Protein AF-A0A2E4XLF3-F1 (afdb_monomer_lite)

pLDDT: mean 80.26, std 16.7, range [37.78, 97.12]

Sequence (143 aa):
MSLLSELKPDDTRPQITGYTDKKQDYLSEYEAEESKKLLREYTQKKNETILDLTLNQIIENSVNRIAEFSNDFAYQLYEVDLEFKLHEENESFYTNLRKYILAFTLYLGKNDNLLYFGILLVMISIILYFFNISSTNDQLPRN

Radius of gyration: 31.89 Å; chains: 1; bounding box: 57×117×40 Å

Secondary structure (DSSP, 8-state):
--------TT--S----S---HHHHHHHHHHHHHHHHHHHHHHHS-PPPGGGS-HHHHHHHHHHHHHHHHHHHHHHHHHHHHHHHHH-----HHHHHHHHHHHHHHHHHSTTHHHHHHHHHHHHHHHHHHHHHHHHHTTS---

Structure (mmCIF, N/CA/C/O backbone):
data_AF-A0A2E4XLF3-F1
#
_entry.id   AF-A0A2E4XLF3-F1
#
loop_
_atom_site.group_PDB
_atom_site.id
_atom_site.type_symbol
_atom_site.label_atom_id
_atom_site.label_alt_id
_atom_site.label_comp_id
_atom_site.label_asym_id
_atom_site.label_entity_id
_atom_site.label_seq_id
_atom_site.pdbx_PDB_ins_code
_atom_site.Cartn_x
_atom_site.Cartn_y
_atom_site.Cartn_z
_atom_site.occupancy
_atom_site.B_iso_or_equiv
_atom_site.auth_seq_id
_atom_site.auth_comp_id
_atom_site.auth_asym_id
_atom_site.auth_atom_id
_atom_site.pdbx_PDB_model_num
ATOM 1 N N . MET A 1 1 ? -27.653 72.857 -20.976 1.00 37.78 1 MET A N 1
ATOM 2 C CA . MET A 1 1 ? -28.910 72.988 -20.210 1.00 37.78 1 MET A CA 1
ATOM 3 C C . MET A 1 1 ? -29.398 71.580 -19.917 1.00 37.78 1 MET A C 1
ATOM 5 O O . MET A 1 1 ? -29.333 70.738 -20.799 1.00 37.78 1 MET A O 1
ATOM 9 N N . SER A 1 2 ? -29.693 71.338 -18.646 1.00 41.28 2 SER A N 1
ATOM 10 C CA . SER A 1 2 ? -29.802 70.050 -17.954 1.00 41.28 2 SER A CA 1
ATOM 11 C C . SER A 1 2 ? -30.732 69.016 -18.610 1.00 41.28 2 SER A C 1
ATOM 13 O O . SER A 1 2 ? -31.915 69.290 -18.785 1.00 41.28 2 SER A O 1
ATOM 15 N N . LEU A 1 3 ? -30.213 67.817 -18.902 1.00 42.88 3 LEU A N 1
ATOM 16 C CA . LEU A 1 3 ? -31.004 66.602 -19.137 1.00 42.88 3 LEU A CA 1
ATOM 17 C C . LEU A 1 3 ? -31.158 65.854 -17.805 1.00 42.88 3 LEU A C 1
ATOM 19 O O . LEU A 1 3 ? -30.610 64.774 -17.612 1.00 42.88 3 LEU A O 1
ATOM 23 N N . LEU A 1 4 ? -31.874 66.457 -16.856 1.00 47.53 4 LEU A N 1
ATOM 24 C CA . LEU A 1 4 ? -32.424 65.712 -15.726 1.00 47.53 4 LEU A CA 1
ATOM 25 C C . LEU A 1 4 ? -33.682 64.999 -16.224 1.00 47.53 4 LEU A C 1
ATOM 27 O O . LEU A 1 4 ? -34.790 65.512 -16.100 1.00 47.53 4 LEU A O 1
ATOM 31 N N . SER A 1 5 ? -33.497 63.831 -16.839 1.00 51.97 5 SER A N 1
ATOM 32 C CA . SER A 1 5 ? -34.584 62.869 -16.990 1.00 51.97 5 SER A CA 1
ATOM 33 C C . SER A 1 5 ? -34.816 62.204 -15.635 1.00 51.97 5 SER A C 1
ATOM 35 O O . SER A 1 5 ? -33.926 61.546 -15.097 1.00 51.97 5 SER A O 1
ATOM 37 N N . GLU A 1 6 ? -36.004 62.440 -15.095 1.00 50.72 6 GLU A N 1
ATOM 38 C CA . GLU A 1 6 ? -36.565 61.904 -13.858 1.00 50.72 6 GLU A CA 1
ATOM 39 C C . GLU A 1 6 ? -36.216 60.422 -13.625 1.00 50.72 6 GLU A C 1
ATOM 41 O O . GLU A 1 6 ? -36.701 59.528 -14.321 1.00 50.72 6 GLU A O 1
ATOM 46 N N . LEU A 1 7 ? -35.397 60.153 -12.606 1.00 55.66 7 LEU A N 1
ATOM 47 C CA . LEU A 1 7 ? -35.197 58.808 -12.069 1.00 55.66 7 LEU A CA 1
ATOM 48 C C . LEU A 1 7 ? -36.372 58.484 -11.143 1.00 55.66 7 LEU A C 1
ATOM 50 O O . LEU A 1 7 ? -36.508 59.061 -10.064 1.00 55.66 7 LEU A O 1
ATOM 54 N N . LYS A 1 8 ? -37.243 57.574 -11.587 1.00 57.56 8 LYS A N 1
ATOM 55 C CA . LYS A 1 8 ? -38.313 57.026 -10.751 1.00 57.56 8 LYS A CA 1
ATOM 56 C C . LYS A 1 8 ? -37.707 56.117 -9.671 1.00 57.56 8 LYS A C 1
ATOM 58 O O . LYS A 1 8 ? -36.847 55.303 -9.999 1.00 57.56 8 LYS A O 1
ATOM 63 N N . PRO A 1 9 ? -38.185 56.195 -8.418 1.00 53.12 9 PRO A N 1
ATOM 64 C CA . PRO A 1 9 ? -37.679 55.391 -7.300 1.00 53.12 9 PRO A CA 1
ATOM 65 C C . PRO A 1 9 ? -37.955 53.878 -7.416 1.00 53.12 9 PRO A C 1
ATOM 67 O O . PRO A 1 9 ? -37.465 53.124 -6.585 1.00 53.12 9 PRO A O 1
ATOM 70 N N . ASP A 1 10 ? -38.689 53.437 -8.444 1.00 57.19 10 ASP A N 1
ATOM 71 C CA . ASP A 1 10 ? -39.032 52.029 -8.713 1.00 57.19 10 ASP A CA 1
ATOM 72 C C . ASP A 1 10 ? -38.229 51.399 -9.868 1.00 57.19 10 ASP A C 1
ATOM 74 O O . ASP A 1 10 ? -38.581 50.328 -10.370 1.00 57.19 10 ASP A O 1
ATOM 78 N N . ASP A 1 11 ? -37.150 52.040 -10.333 1.00 51.12 11 ASP A N 1
ATOM 79 C CA . ASP A 1 11 ? -36.288 51.418 -11.341 1.00 51.12 11 ASP A CA 1
ATOM 80 C C . ASP A 1 11 ? -35.480 50.266 -10.716 1.00 51.12 11 ASP A C 1
ATOM 82 O O . ASP A 1 11 ? -34.443 50.462 -10.089 1.00 51.12 11 ASP A O 1
ATOM 86 N N . THR A 1 12 ? -35.994 49.046 -10.873 1.00 60.47 12 THR A N 1
ATOM 87 C CA . THR A 1 12 ? -35.448 47.792 -10.322 1.00 60.47 12 THR A CA 1
ATOM 88 C C . THR A 1 12 ? -34.269 47.245 -11.130 1.00 60.47 12 THR A C 1
ATOM 90 O O . THR A 1 12 ? -33.770 46.152 -10.853 1.00 60.47 12 THR A O 1
ATOM 93 N N . ARG A 1 13 ? -33.824 47.966 -12.165 1.00 65.81 13 ARG A N 1
ATOM 94 C CA . ARG A 1 13 ? -32.667 47.569 -12.969 1.00 65.81 13 ARG A CA 1
ATOM 95 C C . ARG A 1 13 ? -31.385 47.784 -12.154 1.00 65.81 13 ARG A C 1
ATOM 97 O O . ARG A 1 13 ? -31.214 48.871 -11.604 1.00 65.81 13 ARG A O 1
ATOM 104 N N . PRO A 1 14 ? -30.471 46.797 -12.084 1.00 56.75 14 PRO A N 1
ATOM 105 C CA . PRO A 1 14 ? -29.232 46.936 -11.327 1.00 56.75 14 PRO A CA 1
ATOM 106 C C . PRO A 1 14 ? -28.430 48.134 -11.842 1.00 56.75 14 PRO A C 1
ATOM 108 O O . PRO A 1 14 ? -27.974 48.140 -12.987 1.00 56.75 14 PRO A O 1
ATOM 111 N N . GLN A 1 15 ? -28.277 49.165 -11.013 1.00 55.75 15 GLN A N 1
ATOM 112 C CA . GLN A 1 15 ? -27.415 50.295 -11.329 1.00 55.75 15 GLN A CA 1
ATOM 113 C C . GLN A 1 15 ? -25.991 49.964 -10.878 1.00 55.75 15 GLN A C 1
ATOM 115 O O . GLN A 1 15 ? -25.754 49.693 -9.705 1.00 55.75 15 GLN A O 1
ATOM 120 N N . ILE A 1 16 ? -25.030 50.014 -11.802 1.00 59.12 16 ILE A N 1
ATOM 121 C CA . ILE A 1 16 ? -23.601 50.023 -11.467 1.00 59.12 16 ILE A CA 1
ATOM 122 C C . ILE A 1 16 ? -23.254 51.464 -11.066 1.00 59.12 16 ILE A C 1
ATOM 124 O O . ILE A 1 16 ? -22.673 52.217 -11.844 1.00 59.12 16 ILE A O 1
ATOM 128 N N . THR A 1 17 ? -23.700 51.905 -9.891 1.00 52.28 17 THR A N 1
ATOM 129 C CA . THR A 1 17 ? -23.301 53.197 -9.315 1.00 52.28 17 THR A CA 1
ATOM 130 C C . THR A 1 17 ? -22.368 52.924 -8.138 1.00 52.28 17 THR A C 1
ATOM 132 O O . THR A 1 17 ? -22.644 52.088 -7.287 1.00 52.28 17 THR A O 1
ATOM 135 N N . GLY A 1 18 ? -21.213 53.598 -8.117 1.00 53.69 18 GLY A N 1
ATOM 136 C CA . GLY A 1 18 ? -20.130 53.408 -7.140 1.00 53.69 18 GLY A CA 1
ATOM 137 C C . GLY A 1 18 ? -20.419 53.943 -5.733 1.00 53.69 18 GLY A C 1
ATOM 138 O O . GLY A 1 18 ? -19.505 54.421 -5.068 1.00 53.69 18 GLY A O 1
ATOM 139 N N . TYR A 1 19 ? -21.674 53.897 -5.290 1.00 51.09 19 TYR A N 1
ATOM 140 C CA . TYR A 1 19 ? -22.032 54.102 -3.894 1.00 51.09 19 TYR A CA 1
ATOM 141 C C . TYR A 1 19 ? -22.185 52.724 -3.264 1.00 51.09 19 TYR A C 1
ATOM 143 O O . TYR A 1 19 ? -23.204 52.064 -3.447 1.00 51.09 19 TYR A O 1
ATOM 151 N N . THR A 1 20 ? -21.151 52.278 -2.552 1.00 53.19 20 THR A N 1
ATOM 152 C CA . THR A 1 20 ? -21.237 51.094 -1.701 1.00 53.19 20 THR A CA 1
ATOM 153 C C . THR A 1 20 ? -22.261 51.372 -0.609 1.00 53.19 20 THR A C 1
ATOM 155 O O . THR A 1 20 ? -22.038 52.137 0.331 1.00 53.19 20 THR A O 1
ATOM 158 N N . ASP A 1 21 ? -23.445 50.799 -0.788 1.00 54.25 21 ASP A N 1
ATOM 159 C CA . ASP A 1 21 ? -24.486 50.800 0.220 1.00 54.25 21 ASP A CA 1
ATOM 160 C C . ASP A 1 21 ? -23.936 50.032 1.428 1.00 54.25 21 ASP A C 1
ATOM 162 O O . ASP A 1 21 ? -23.455 48.911 1.275 1.00 54.25 21 ASP A O 1
ATOM 166 N N . LYS A 1 22 ? -23.957 50.613 2.634 1.00 55.16 22 LYS A N 1
ATOM 167 C CA . LYS A 1 22 ? -23.350 49.996 3.836 1.00 55.16 22 LYS A CA 1
ATOM 168 C C . LYS A 1 22 ? -23.860 48.573 4.087 1.00 55.16 22 LYS A C 1
ATOM 170 O O . LYS A 1 22 ? -23.164 47.767 4.687 1.00 55.16 22 LYS A O 1
ATOM 175 N N . LYS A 1 23 ? -25.068 48.248 3.610 1.00 55.34 23 LYS A N 1
ATOM 176 C CA . LYS A 1 23 ? -25.628 46.888 3.629 1.00 55.34 23 LYS A CA 1
ATOM 177 C C . LYS A 1 23 ? -24.797 45.862 2.852 1.00 55.34 23 LYS A C 1
ATOM 179 O O . LYS A 1 23 ? -24.812 44.697 3.226 1.00 55.34 23 LYS A O 1
ATOM 184 N N . GLN A 1 24 ? -24.093 46.272 1.804 1.00 56.47 24 GLN A N 1
ATOM 185 C CA . GLN A 1 24 ? -23.280 45.401 0.959 1.00 56.47 24 GLN A CA 1
ATOM 186 C C . GLN A 1 24 ? -21.980 44.976 1.660 1.00 56.47 24 GLN A C 1
ATOM 188 O O . GLN A 1 24 ? -21.590 43.817 1.541 1.00 56.47 24 GLN A O 1
ATOM 193 N N . ASP A 1 25 ? -21.391 45.854 2.481 1.00 57.44 25 ASP A N 1
ATOM 194 C CA . ASP A 1 25 ? -20.262 45.498 3.356 1.00 57.44 25 ASP A CA 1
ATOM 195 C C . ASP A 1 25 ? -20.682 44.460 4.409 1.00 57.44 25 ASP A C 1
ATOM 197 O O . ASP A 1 25 ? -19.998 43.456 4.593 1.00 57.44 25 ASP A O 1
ATOM 201 N N . TYR A 1 26 ? -21.854 44.627 5.038 1.00 59.06 26 TYR A N 1
ATOM 202 C CA . TYR A 1 26 ? -22.369 43.641 6.002 1.00 59.06 26 TYR A CA 1
ATOM 203 C C . TYR A 1 26 ? -22.709 42.288 5.359 1.00 59.06 26 TYR A C 1
ATOM 205 O O . TYR A 1 26 ? -22.517 41.249 5.988 1.00 59.06 26 TYR A O 1
ATOM 213 N N . LEU A 1 27 ? -23.205 42.285 4.116 1.00 60.53 27 LEU A N 1
ATOM 214 C CA . LEU A 1 27 ? -23.433 41.052 3.355 1.00 60.53 27 LEU A CA 1
ATOM 215 C C . LEU A 1 27 ? -22.104 40.348 3.048 1.00 60.53 27 LEU A C 1
ATOM 217 O O . LEU A 1 27 ? -21.993 39.147 3.271 1.00 60.53 27 LEU A O 1
ATOM 221 N N . SER A 1 28 ? -21.076 41.100 2.645 1.00 72.06 28 SER A N 1
ATOM 222 C CA . SER A 1 28 ? -19.732 40.563 2.407 1.00 72.06 28 SER A CA 1
ATOM 223 C C . SER A 1 28 ? -19.085 40.002 3.678 1.00 72.06 28 SER A C 1
ATOM 225 O O . SER A 1 28 ? -18.377 38.998 3.611 1.00 72.06 28 SER A O 1
ATOM 227 N N . GLU A 1 29 ? -19.287 40.634 4.836 1.00 73.75 29 GLU A N 1
ATOM 228 C CA . GLU A 1 29 ? -18.787 40.118 6.115 1.00 73.75 29 GLU A CA 1
ATOM 229 C C . GLU A 1 29 ? -19.511 38.834 6.528 1.00 73.75 29 GLU A C 1
ATOM 231 O O . GLU A 1 29 ? -18.858 37.873 6.934 1.00 73.75 29 GLU A O 1
ATOM 236 N N . TYR A 1 30 ? -20.836 38.784 6.363 1.00 76.06 30 TYR A N 1
ATOM 237 C CA . TYR A 1 30 ? -21.632 37.591 6.647 1.00 76.06 30 TYR A CA 1
ATOM 238 C C . TYR A 1 30 ? -21.232 36.410 5.753 1.00 76.06 30 TYR A C 1
ATOM 240 O O . TYR A 1 30 ? -20.977 35.316 6.253 1.00 76.06 30 TYR A O 1
ATOM 248 N N . GLU A 1 31 ? -21.083 36.637 4.446 1.00 74.06 31 GLU A N 1
ATOM 249 C CA . GLU A 1 31 ? -20.619 35.623 3.491 1.00 74.06 31 GLU A CA 1
ATOM 250 C C . GLU A 1 31 ? -19.187 35.154 3.803 1.00 74.06 31 GLU A C 1
ATOM 252 O O . GLU A 1 31 ? -18.864 33.966 3.684 1.00 74.06 31 GLU A O 1
ATOM 257 N N . ALA A 1 32 ? -18.318 36.063 4.258 1.00 76.75 32 ALA A N 1
ATOM 258 C CA . ALA A 1 32 ? -16.963 35.725 4.680 1.00 76.75 32 ALA A CA 1
ATOM 259 C C . ALA A 1 32 ? -16.944 34.911 5.985 1.00 76.75 32 ALA A C 1
ATOM 261 O O . ALA A 1 32 ? -16.123 33.999 6.125 1.00 76.75 32 ALA A O 1
ATOM 262 N N . GLU A 1 33 ? -17.821 35.208 6.945 1.00 82.31 33 GLU A N 1
ATOM 263 C CA . GLU A 1 33 ? -17.977 34.415 8.168 1.00 82.31 33 GLU A CA 1
ATOM 264 C C . GLU A 1 33 ? -18.571 33.036 7.889 1.00 82.31 33 GLU A C 1
ATOM 266 O O . GLU A 1 33 ? -18.067 32.042 8.416 1.00 82.31 33 GLU A O 1
ATOM 271 N N . GLU A 1 34 ? -19.577 32.947 7.020 1.00 82.38 34 GLU A N 1
ATOM 272 C CA . GLU A 1 34 ? -20.169 31.680 6.594 1.00 82.38 34 GLU A CA 1
ATOM 273 C C . GLU A 1 34 ? -19.130 30.808 5.875 1.00 82.38 34 GLU A C 1
ATOM 275 O O . GLU A 1 34 ? -18.936 29.644 6.231 1.00 82.38 34 GLU A O 1
ATOM 280 N N . SER A 1 35 ? -18.347 31.398 4.968 1.00 76.81 35 SER A N 1
ATOM 281 C CA . SER A 1 35 ? -17.230 30.721 4.296 1.00 76.81 35 SER A CA 1
ATOM 282 C C . SER A 1 35 ? -16.172 30.222 5.287 1.00 76.81 35 SER A C 1
ATOM 284 O O . SER A 1 35 ? -15.687 29.094 5.180 1.00 76.81 35 SER A O 1
ATOM 286 N N . LYS A 1 36 ? -15.827 31.025 6.304 1.00 82.88 36 LYS A N 1
ATOM 287 C CA . LYS A 1 36 ? -14.895 30.618 7.372 1.00 82.88 36 LYS A CA 1
ATOM 288 C C . LYS A 1 36 ? -15.468 29.510 8.250 1.00 82.88 36 LYS A C 1
ATOM 290 O O . LYS A 1 36 ? -14.709 28.649 8.696 1.00 82.88 36 LYS A O 1
ATOM 295 N N . LYS A 1 37 ? -16.775 29.522 8.516 1.00 84.94 37 LYS A N 1
ATOM 296 C CA . LYS A 1 37 ? -17.463 28.472 9.274 1.00 84.94 37 LYS A CA 1
ATOM 297 C C . LYS A 1 37 ? -17.449 27.153 8.505 1.00 84.94 37 LYS A C 1
ATOM 299 O O . LYS A 1 37 ? -17.055 26.146 9.083 1.00 84.94 37 LYS A O 1
ATOM 304 N N . LEU A 1 38 ? -17.769 27.178 7.211 1.00 79.44 38 LEU A N 1
ATOM 305 C CA . LEU A 1 38 ? -17.691 26.009 6.331 1.00 79.44 38 LEU A CA 1
ATOM 306 C C . LEU A 1 38 ? -16.263 25.458 6.253 1.00 79.44 38 LEU A C 1
ATOM 308 O O . LEU A 1 38 ? -16.056 24.258 6.408 1.00 79.44 38 LEU A O 1
ATOM 312 N N . LEU A 1 39 ? -15.259 26.330 6.103 1.00 77.81 39 LEU A N 1
ATOM 313 C CA . LEU A 1 39 ? -13.851 25.927 6.145 1.00 77.81 39 LEU A CA 1
ATOM 314 C C . LEU A 1 39 ? -13.482 25.301 7.493 1.00 77.81 39 LEU A C 1
ATOM 316 O O . LEU A 1 39 ? -12.829 24.261 7.521 1.00 77.81 39 LEU A O 1
ATOM 320 N N . ARG A 1 40 ? -13.917 25.879 8.618 1.00 76.56 40 ARG A N 1
ATOM 321 C CA . ARG A 1 40 ? -13.688 25.305 9.953 1.00 76.56 40 ARG A CA 1
ATOM 322 C C . ARG A 1 40 ? -14.348 23.944 10.122 1.00 76.56 40 ARG A C 1
ATOM 324 O O . ARG A 1 40 ? -13.675 23.045 10.608 1.00 76.56 40 ARG A O 1
ATOM 331 N N . GLU A 1 41 ? -15.601 23.776 9.709 1.00 73.19 41 GLU A N 1
ATOM 332 C CA . GLU A 1 41 ? -16.293 22.480 9.740 1.00 73.19 41 GLU A CA 1
ATOM 333 C C . GLU A 1 41 ? -15.565 21.441 8.879 1.00 73.19 41 GLU A C 1
ATOM 335 O O . GLU A 1 41 ? -15.370 20.307 9.314 1.00 73.19 41 GLU A O 1
ATOM 340 N N . TYR A 1 42 ? -15.064 21.843 7.708 1.00 66.94 42 TYR A N 1
ATOM 341 C CA . TYR A 1 42 ? -14.270 20.974 6.841 1.00 66.94 42 TYR A CA 1
ATOM 342 C C . TYR A 1 42 ? -12.921 20.591 7.468 1.00 66.94 42 TYR A C 1
ATOM 344 O O . TYR A 1 42 ? -12.500 19.442 7.383 1.00 66.94 42 TYR A O 1
ATOM 352 N N . THR A 1 43 ? -12.259 21.530 8.153 1.00 63.66 43 THR A N 1
ATOM 353 C CA . THR A 1 43 ? -10.965 21.288 8.822 1.00 63.66 43 THR A CA 1
ATOM 354 C C . THR A 1 43 ? -11.123 20.510 10.136 1.00 63.66 43 THR A C 1
ATOM 356 O O . THR A 1 43 ? -10.202 19.821 10.566 1.00 63.66 43 THR A O 1
ATOM 359 N N . GLN A 1 44 ? -12.281 20.619 10.795 1.00 59.84 44 GLN A N 1
ATOM 360 C CA . GLN A 1 44 ? -12.612 19.911 12.036 1.00 59.84 44 GLN A CA 1
ATOM 361 C C . GLN A 1 44 ? -13.186 18.514 11.810 1.00 59.84 44 GLN A C 1
ATOM 363 O O . GLN A 1 44 ? -13.333 17.769 12.784 1.00 59.84 44 GLN A O 1
ATOM 368 N N . LYS A 1 45 ? -13.489 18.125 10.566 1.00 59.34 45 LYS A N 1
ATOM 369 C CA . LYS A 1 45 ? -13.818 16.739 10.241 1.00 59.34 45 LYS A CA 1
ATOM 370 C C . LYS A 1 45 ? -12.558 15.900 10.455 1.00 59.34 45 LYS A C 1
ATOM 372 O O . LYS A 1 45 ? -11.721 15.769 9.570 1.00 59.34 45 LYS A O 1
ATOM 377 N N . LYS A 1 46 ? -12.391 15.416 11.689 1.00 58.09 46 LYS A N 1
ATOM 378 C CA . LYS A 1 46 ? -11.303 14.542 12.128 1.00 58.09 46 LYS A CA 1
ATOM 379 C C . LYS A 1 46 ? -11.173 13.425 11.092 1.00 58.09 46 LYS A C 1
ATOM 381 O O . LYS A 1 46 ? -12.115 12.657 10.919 1.00 58.09 46 LYS A O 1
ATOM 386 N N . ASN A 1 47 ? -10.043 13.371 10.389 1.00 66.12 47 ASN A N 1
ATOM 387 C CA . ASN A 1 47 ? -9.741 12.237 9.525 1.00 66.12 47 ASN A CA 1
ATOM 388 C C . ASN A 1 47 ? -9.755 10.994 10.417 1.00 66.12 47 ASN A C 1
ATOM 390 O O . ASN A 1 47 ? -8.984 10.928 11.378 1.00 66.12 47 ASN A O 1
ATOM 394 N N . GLU A 1 48 ? -10.686 10.076 10.164 1.00 74.62 48 GLU A N 1
ATOM 395 C CA . GLU A 1 48 ? -10.765 8.815 10.896 1.00 74.62 48 GLU A CA 1
ATOM 396 C C . GLU A 1 48 ? -9.432 8.089 10.722 1.00 74.62 48 GLU A C 1
ATOM 398 O O . GLU A 1 48 ? -8.976 7.854 9.604 1.00 74.62 48 GLU A O 1
ATOM 403 N N . THR A 1 49 ? -8.762 7.804 11.835 1.00 84.19 49 THR A N 1
ATOM 404 C CA . THR A 1 49 ? -7.493 7.078 11.823 1.00 84.19 49 THR A CA 1
ATOM 405 C C . THR A 1 49 ? -7.753 5.594 12.024 1.00 84.19 49 THR A C 1
ATOM 407 O O . THR A 1 49 ? -8.815 5.202 12.502 1.00 84.19 49 THR A O 1
ATOM 410 N N . ILE A 1 50 ? -6.766 4.740 11.745 1.00 84.69 50 ILE A N 1
ATOM 411 C CA . ILE A 1 50 ? -6.929 3.297 11.967 1.00 84.69 50 ILE A CA 1
ATOM 412 C C . ILE A 1 50 ? -7.270 2.933 13.421 1.00 84.69 50 ILE A C 1
ATOM 414 O O . ILE A 1 50 ? -7.897 1.909 13.670 1.00 84.69 50 ILE A O 1
ATOM 418 N N . LEU A 1 51 ? -6.878 3.772 14.383 1.00 87.00 51 LEU A N 1
ATOM 419 C CA . LEU A 1 51 ? -7.174 3.563 15.802 1.00 87.00 51 LEU A CA 1
ATOM 420 C C . LEU A 1 51 ? -8.645 3.827 16.141 1.00 87.00 51 LEU A C 1
ATOM 422 O O . LEU A 1 51 ? -9.114 3.395 17.190 1.00 87.00 51 LEU A O 1
ATOM 426 N N . ASP A 1 52 ? -9.357 4.530 15.262 1.00 90.69 52 ASP A N 1
ATOM 427 C CA . ASP A 1 52 ? -10.790 4.779 15.373 1.00 90.69 52 ASP A CA 1
ATOM 428 C C . ASP A 1 52 ? -11.617 3.657 14.699 1.00 90.69 52 ASP A C 1
ATOM 430 O O . ASP A 1 52 ? -12.835 3.607 14.868 1.00 90.69 52 ASP A O 1
ATOM 434 N N . LEU A 1 53 ? -10.973 2.741 13.956 1.00 91.19 53 LEU A N 1
ATOM 435 C CA . LEU A 1 53 ? -11.630 1.659 13.218 1.00 91.19 53 LEU A CA 1
ATOM 436 C C . LEU A 1 53 ? -11.725 0.367 14.035 1.00 91.19 53 LEU A C 1
ATOM 438 O O . LEU A 1 53 ? -10.818 -0.021 14.772 1.00 91.19 53 LEU A O 1
ATOM 442 N N . THR A 1 54 ? -12.818 -0.369 13.837 1.00 95.12 54 THR A N 1
ATOM 443 C CA . THR A 1 54 ? -12.935 -1.744 14.337 1.00 95.12 54 THR A CA 1
ATOM 444 C C . THR A 1 54 ? -12.042 -2.693 13.538 1.00 95.12 54 THR A C 1
ATOM 446 O O . THR A 1 54 ? -11.780 -2.478 12.355 1.00 95.12 54 THR A O 1
ATOM 449 N N . LEU A 1 55 ? -11.633 -3.810 14.148 1.00 92.25 55 LEU A N 1
ATOM 450 C CA . LEU A 1 55 ? -10.824 -4.825 13.465 1.00 92.25 55 LEU A CA 1
ATOM 451 C C . LEU A 1 55 ? -11.476 -5.324 12.164 1.00 92.25 55 LEU A C 1
ATOM 453 O O . LEU A 1 55 ? -10.781 -5.534 11.176 1.00 92.25 55 LEU A O 1
ATOM 457 N N . ASN A 1 56 ? -12.805 -5.475 12.150 1.00 94.94 56 ASN A N 1
ATOM 458 C CA . ASN A 1 56 ? -13.530 -5.895 10.952 1.00 94.94 56 ASN A CA 1
ATOM 459 C C . ASN A 1 56 ? -13.359 -4.888 9.805 1.00 94.94 56 ASN A C 1
ATOM 461 O O . ASN A 1 56 ? -13.027 -5.280 8.693 1.00 94.94 56 ASN A O 1
ATOM 465 N N . GLN A 1 57 ? -13.497 -3.592 10.098 1.00 94.75 57 GLN A N 1
ATOM 466 C CA . GLN A 1 57 ? -13.281 -2.530 9.112 1.00 94.75 57 GLN A CA 1
ATOM 467 C C . GLN A 1 57 ? -11.830 -2.496 8.626 1.00 94.75 57 GLN A C 1
ATOM 469 O O . GLN A 1 57 ? -11.583 -2.301 7.442 1.00 94.75 57 GLN A O 1
ATOM 474 N N . ILE A 1 58 ? -10.858 -2.724 9.515 1.00 93.88 58 ILE A N 1
ATOM 475 C CA . ILE A 1 58 ? -9.441 -2.789 9.135 1.00 93.88 58 ILE A CA 1
ATOM 476 C C . ILE A 1 58 ? -9.197 -3.931 8.145 1.00 93.88 58 ILE A C 1
ATOM 478 O O . ILE A 1 58 ? -8.513 -3.735 7.139 1.00 93.88 58 ILE A O 1
ATOM 482 N N . ILE A 1 59 ? -9.755 -5.114 8.413 1.00 93.75 59 ILE A N 1
ATOM 483 C CA . ILE A 1 59 ? -9.635 -6.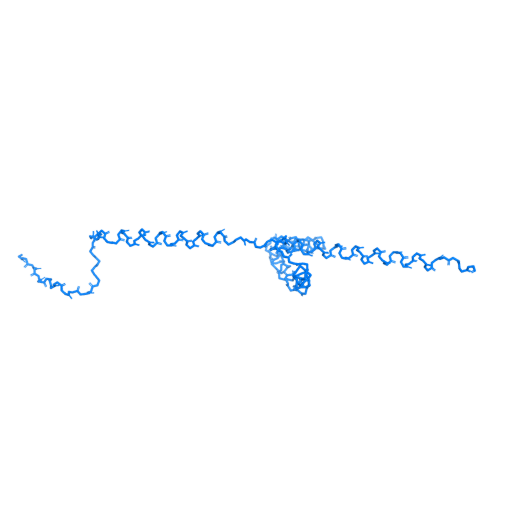279 7.529 1.00 93.75 59 ILE A CA 1
ATOM 484 C C . ILE A 1 59 ? -10.316 -5.999 6.188 1.00 93.75 59 ILE A C 1
ATOM 486 O O . ILE A 1 59 ? -9.695 -6.204 5.148 1.00 93.75 59 ILE A O 1
ATOM 490 N N . GLU A 1 60 ? -11.549 -5.495 6.201 1.00 95.31 60 GLU A N 1
ATOM 491 C CA . GLU A 1 60 ? -12.305 -5.165 4.990 1.00 95.31 60 GLU A CA 1
ATOM 492 C C . GLU A 1 60 ? -11.562 -4.140 4.127 1.00 95.31 60 GLU A C 1
ATOM 494 O O . GLU A 1 60 ? -11.326 -4.374 2.942 1.00 95.31 60 GLU A O 1
ATOM 499 N N . ASN A 1 61 ? -11.084 -3.055 4.739 1.00 94.06 61 ASN A N 1
ATOM 500 C CA . ASN A 1 61 ? -10.282 -2.052 4.051 1.00 94.06 61 ASN A CA 1
ATOM 501 C C . ASN A 1 61 ? -8.987 -2.655 3.497 1.00 94.06 61 ASN A C 1
ATOM 503 O O . ASN A 1 61 ? -8.630 -2.366 2.360 1.00 94.06 61 ASN A O 1
ATOM 507 N N . SER A 1 62 ? -8.304 -3.523 4.251 1.00 94.12 62 SER A N 1
ATOM 508 C CA . SER A 1 62 ? -7.085 -4.194 3.776 1.00 94.12 62 SER A CA 1
ATOM 509 C C . SER A 1 62 ? -7.364 -5.037 2.531 1.00 94.12 62 SER A C 1
ATOM 511 O O . SER A 1 62 ? -6.632 -4.942 1.549 1.00 94.12 62 SER A O 1
ATOM 513 N N . VAL A 1 63 ? -8.441 -5.829 2.543 1.00 94.88 63 VAL A N 1
ATOM 514 C CA . VAL A 1 63 ? -8.854 -6.657 1.400 1.00 94.88 63 VAL A CA 1
ATOM 515 C C . VAL A 1 63 ? -9.201 -5.787 0.196 1.00 94.88 63 VAL A C 1
ATOM 517 O O . VAL A 1 63 ? -8.717 -6.065 -0.900 1.00 94.88 63 VAL A O 1
ATOM 520 N N . ASN A 1 64 ? -9.961 -4.708 0.395 1.00 94.75 64 ASN A N 1
ATOM 521 C CA . ASN A 1 64 ? -10.317 -3.780 -0.678 1.00 94.75 64 ASN A CA 1
ATOM 522 C C . ASN A 1 64 ? -9.069 -3.137 -1.300 1.00 94.75 64 ASN A C 1
ATOM 524 O O . ASN A 1 64 ? -8.926 -3.138 -2.520 1.00 94.75 64 ASN A O 1
ATOM 528 N N . ARG A 1 65 ? -8.104 -2.693 -0.481 1.00 93.56 65 ARG A N 1
ATOM 529 C CA . ARG A 1 65 ? -6.826 -2.155 -0.985 1.00 93.56 65 ARG A CA 1
ATOM 530 C C . ARG A 1 65 ? -6.031 -3.175 -1.791 1.00 93.56 65 ARG A C 1
ATOM 532 O O . ARG A 1 65 ? -5.429 -2.819 -2.796 1.00 93.56 65 ARG A O 1
ATOM 539 N N . ILE A 1 66 ? -6.029 -4.441 -1.382 1.00 93.00 66 ILE A N 1
ATOM 540 C CA . ILE A 1 66 ? -5.348 -5.508 -2.128 1.00 93.00 66 ILE A CA 1
ATOM 541 C C . ILE A 1 66 ? -6.070 -5.802 -3.445 1.00 93.00 66 ILE A C 1
ATOM 543 O O . ILE A 1 66 ? -5.416 -6.017 -4.462 1.00 93.00 66 ILE A O 1
ATOM 547 N N . ALA A 1 67 ? -7.403 -5.804 -3.443 1.00 94.94 67 ALA A N 1
ATOM 548 C CA . ALA A 1 67 ? -8.196 -6.030 -4.646 1.00 94.94 67 ALA A CA 1
ATOM 549 C C . ALA A 1 67 ? -7.979 -4.919 -5.687 1.00 94.94 67 ALA A C 1
ATOM 551 O O . ALA A 1 67 ? -7.846 -5.201 -6.878 1.00 94.94 67 ALA A O 1
ATOM 552 N N . GLU A 1 68 ? -7.885 -3.668 -5.236 1.00 94.69 68 GLU A N 1
ATOM 553 C CA . GLU A 1 68 ? -7.662 -2.496 -6.091 1.00 94.69 68 GLU A CA 1
ATOM 554 C C . GLU A 1 68 ? -6.188 -2.307 -6.490 1.00 94.69 68 GLU A C 1
ATOM 556 O O . GLU A 1 68 ? -5.911 -1.664 -7.506 1.00 94.69 68 GLU A O 1
ATOM 561 N N . PHE A 1 69 ? -5.246 -2.928 -5.763 1.00 94.06 69 PHE A N 1
ATOM 562 C CA . PHE A 1 69 ? -3.798 -2.765 -5.943 1.00 94.06 69 PHE A CA 1
ATOM 563 C C . PHE A 1 69 ? -3.358 -2.841 -7.403 1.00 94.06 69 PHE A C 1
ATOM 565 O O . PHE A 1 69 ? -2.620 -1.977 -7.862 1.00 94.06 69 PHE A O 1
ATOM 572 N N . SER A 1 70 ? -3.798 -3.862 -8.146 1.00 94.31 70 SER A N 1
ATOM 573 C CA . SER A 1 70 ? -3.332 -4.059 -9.523 1.00 94.31 70 SER A CA 1
ATOM 574 C C . SER A 1 70 ? -3.696 -2.888 -10.433 1.00 94.31 70 SER A C 1
ATOM 576 O O . SER A 1 70 ? -2.909 -2.542 -11.311 1.00 94.31 70 SER A O 1
ATOM 578 N N . ASN A 1 71 ? -4.882 -2.307 -10.253 1.00 95.75 71 ASN A N 1
ATOM 579 C CA . ASN A 1 71 ? -5.348 -1.195 -11.072 1.00 95.75 71 ASN A CA 1
ATOM 580 C C . ASN A 1 71 ? -4.631 0.099 -10.675 1.00 95.75 71 ASN A C 1
ATOM 582 O O . ASN A 1 71 ? -4.064 0.791 -11.520 1.00 95.75 71 ASN A O 1
ATOM 586 N N . ASP A 1 72 ? -4.579 0.373 -9.373 1.00 94.94 72 ASP A N 1
ATOM 587 C CA . ASP A 1 72 ? -3.939 1.571 -8.833 1.00 94.94 72 ASP A CA 1
ATOM 588 C C . ASP A 1 72 ? -2.439 1.595 -9.131 1.00 94.94 72 ASP A C 1
ATOM 590 O O . ASP A 1 72 ? -1.890 2.620 -9.540 1.00 94.94 72 ASP A O 1
ATOM 594 N N . PHE A 1 73 ? -1.770 0.453 -8.979 1.00 95.94 73 PHE A N 1
ATOM 595 C CA . PHE A 1 73 ? -0.360 0.304 -9.302 1.00 95.94 73 PHE A CA 1
ATOM 596 C C . PHE A 1 73 ? -0.099 0.456 -10.802 1.00 95.94 73 PHE A C 1
ATOM 598 O O . PHE A 1 73 ? 0.847 1.144 -11.179 1.00 95.94 73 PHE A O 1
ATOM 605 N N . ALA A 1 74 ? -0.935 -0.129 -11.667 1.00 96.50 74 ALA A N 1
ATOM 606 C CA . ALA A 1 74 ? -0.800 0.033 -13.115 1.00 96.50 74 ALA A CA 1
ATOM 607 C C . ALA A 1 74 ? -0.949 1.500 -13.539 1.00 96.50 74 ALA A C 1
ATOM 609 O O . ALA A 1 74 ? -0.196 1.974 -14.388 1.00 96.50 74 ALA A O 1
ATOM 610 N N . TYR A 1 75 ? -1.870 2.231 -12.909 1.00 96.56 75 TYR A N 1
ATOM 611 C CA . TYR A 1 75 ? -2.036 3.661 -13.139 1.00 96.56 75 TYR A CA 1
ATOM 612 C C . TYR A 1 75 ? -0.784 4.453 -12.719 1.00 96.56 75 TYR A C 1
ATOM 614 O O . TYR A 1 75 ? -0.267 5.239 -13.511 1.00 96.56 75 TYR A O 1
ATOM 622 N N . GLN A 1 76 ? -0.230 4.195 -11.528 1.00 95.94 76 GLN A N 1
ATOM 623 C CA . GLN A 1 76 ? 1.023 4.832 -11.084 1.00 95.94 76 GLN A CA 1
ATOM 624 C C . GLN A 1 76 ? 2.215 4.477 -11.983 1.00 95.94 76 GLN A C 1
ATOM 626 O O . GLN A 1 76 ? 3.049 5.327 -12.288 1.00 95.94 76 GLN A O 1
ATOM 631 N N . LEU A 1 77 ? 2.291 3.228 -12.445 1.00 97.12 77 LEU A N 1
ATOM 632 C CA . LEU A 1 77 ? 3.338 2.785 -13.359 1.00 97.12 77 LEU A CA 1
ATOM 633 C C . LEU A 1 77 ? 3.247 3.493 -14.708 1.00 97.12 77 LEU A C 1
ATOM 635 O O . LEU A 1 77 ? 4.275 3.874 -15.261 1.00 97.12 77 LEU A O 1
ATOM 639 N N . TYR A 1 78 ? 2.035 3.693 -15.219 1.00 95.94 78 TYR A N 1
ATOM 640 C CA . TYR A 1 78 ? 1.807 4.432 -16.453 1.00 95.94 78 TYR A CA 1
ATOM 641 C C . TYR A 1 78 ? 2.231 5.902 -16.331 1.00 95.94 78 TYR A C 1
ATOM 643 O O . TYR A 1 78 ? 2.916 6.407 -17.218 1.00 95.94 78 TYR A O 1
ATOM 651 N N . GLU A 1 79 ? 1.886 6.576 -15.227 1.00 94.38 79 GLU A N 1
ATOM 652 C CA . GLU A 1 79 ? 2.316 7.961 -14.973 1.00 94.38 79 GLU A CA 1
ATOM 653 C C . GLU A 1 79 ? 3.848 8.083 -14.955 1.00 94.38 79 GLU A C 1
ATOM 655 O O . GLU A 1 79 ? 4.413 8.931 -15.647 1.00 94.38 79 GLU A O 1
ATOM 660 N N . VAL A 1 80 ? 4.525 7.183 -14.237 1.00 94.88 80 VAL A N 1
ATOM 661 C CA . VAL A 1 80 ? 5.993 7.142 -14.182 1.00 94.88 80 VAL A CA 1
ATOM 662 C C . VAL A 1 80 ? 6.605 6.822 -15.546 1.00 94.88 80 VAL A C 1
ATOM 664 O O . VAL A 1 80 ? 7.608 7.421 -15.930 1.00 94.88 80 VAL A O 1
ATOM 667 N N . ASP A 1 81 ? 6.027 5.891 -16.304 1.00 93.62 81 ASP A N 1
ATOM 668 C CA . ASP A 1 81 ? 6.530 5.536 -17.633 1.00 93.62 81 ASP A CA 1
ATOM 669 C C . ASP A 1 81 ? 6.463 6.721 -18.607 1.00 93.62 81 ASP A C 1
ATOM 671 O O . ASP A 1 81 ? 7.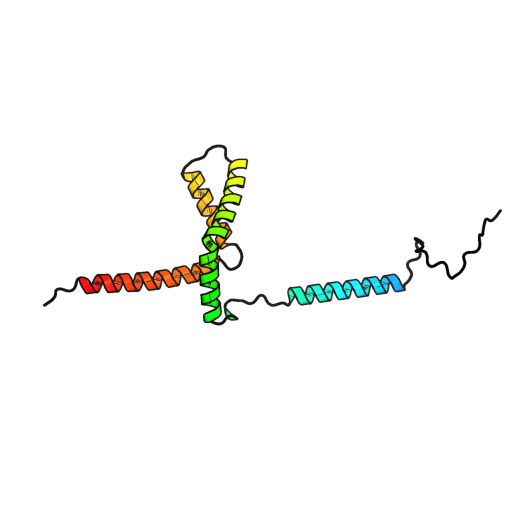417 6.958 -19.352 1.00 93.62 81 ASP A O 1
ATOM 675 N N . LEU A 1 82 ? 5.382 7.506 -18.562 1.00 93.12 82 LEU A N 1
ATOM 676 C CA . LEU A 1 82 ? 5.269 8.744 -19.333 1.00 93.12 82 LEU A CA 1
ATOM 677 C C . LEU A 1 82 ? 6.342 9.763 -18.936 1.00 93.12 82 LEU A C 1
ATOM 679 O O . LEU A 1 82 ? 6.979 10.344 -19.814 1.00 93.12 82 LEU A O 1
ATOM 683 N N . GLU A 1 83 ? 6.569 9.965 -17.637 1.00 90.62 83 GLU A N 1
ATOM 684 C CA . GLU A 1 83 ? 7.581 10.906 -17.144 1.00 90.62 83 GLU A CA 1
ATOM 685 C C . GLU A 1 83 ? 8.990 10.518 -17.610 1.00 90.62 83 GLU A C 1
ATOM 687 O O . GLU A 1 83 ? 9.742 11.364 -18.102 1.00 90.62 83 GLU A O 1
ATOM 692 N N . PHE A 1 84 ? 9.329 9.230 -17.532 1.00 90.50 84 PHE A N 1
ATOM 693 C CA . PHE A 1 84 ? 10.620 8.717 -17.986 1.00 90.50 84 PHE A CA 1
ATOM 694 C C . PHE A 1 84 ? 10.786 8.827 -19.502 1.00 90.50 84 PHE A C 1
ATOM 696 O O . PHE A 1 84 ? 11.855 9.221 -19.953 1.00 90.50 84 PHE A O 1
ATOM 703 N N . LYS A 1 85 ? 9.740 8.562 -20.295 1.00 87.88 85 LYS A N 1
ATOM 704 C CA . LYS A 1 85 ? 9.784 8.728 -21.761 1.00 87.88 85 LYS A CA 1
ATOM 705 C C . LYS A 1 85 ? 10.034 10.168 -22.207 1.00 87.88 85 LYS A C 1
ATOM 707 O O . LYS A 1 85 ? 10.545 10.376 -23.302 1.00 87.88 85 LYS A O 1
ATOM 712 N N . LEU A 1 86 ? 9.671 11.154 -21.388 1.00 87.19 86 LEU A N 1
ATOM 713 C CA . LEU A 1 86 ? 9.932 12.566 -21.678 1.00 87.19 86 LEU A CA 1
ATOM 714 C C . LEU A 1 86 ? 11.383 12.983 -21.386 1.00 87.19 86 LEU A C 1
ATOM 716 O O . LEU A 1 86 ? 11.850 13.954 -21.976 1.00 87.19 86 LEU A O 1
ATOM 720 N N . HIS A 1 87 ? 12.084 12.281 -20.487 1.00 80.94 87 HIS A N 1
ATOM 721 C CA . HIS A 1 87 ? 13.384 12.715 -19.952 1.00 80.94 87 HIS A CA 1
ATOM 722 C C . HIS A 1 87 ? 14.551 11.757 -20.244 1.00 80.94 87 HIS A C 1
ATOM 724 O O . HIS A 1 87 ? 15.703 12.187 -20.217 1.00 80.94 87 HIS A O 1
ATOM 730 N N . GLU A 1 88 ? 14.292 10.478 -20.517 1.00 75.31 88 GLU A N 1
ATOM 731 C CA . GLU A 1 88 ? 15.308 9.452 -20.766 1.00 75.31 88 GLU A CA 1
ATOM 732 C C . GLU A 1 88 ? 15.086 8.799 -22.147 1.00 75.31 88 GLU A C 1
ATOM 734 O O . GLU A 1 88 ? 14.043 8.207 -22.408 1.00 75.31 88 GLU A O 1
ATOM 739 N N . GLU A 1 89 ? 16.083 8.876 -23.040 1.00 65.50 89 GLU A N 1
ATOM 740 C CA . GLU A 1 89 ? 15.993 8.317 -24.407 1.00 65.50 89 GLU A CA 1
ATOM 741 C C . GLU A 1 89 ? 16.230 6.796 -24.482 1.00 65.50 89 GLU A C 1
ATOM 743 O O . GLU A 1 89 ? 15.909 6.175 -25.494 1.00 65.50 89 GLU A O 1
ATOM 748 N N . ASN A 1 90 ? 16.793 6.173 -23.439 1.00 73.50 90 ASN A N 1
ATOM 749 C CA . ASN A 1 90 ? 17.262 4.787 -23.503 1.00 73.50 90 ASN A CA 1
ATOM 750 C C . ASN A 1 90 ? 16.523 3.860 -22.529 1.00 73.50 90 ASN A C 1
ATOM 752 O O . ASN A 1 90 ? 16.715 3.910 -21.314 1.00 73.50 90 ASN A O 1
ATOM 756 N N . GLU A 1 91 ? 15.743 2.937 -23.088 1.00 75.06 91 GLU A N 1
ATOM 757 C CA . GLU A 1 91 ? 15.141 1.808 -22.375 1.00 75.06 91 GLU A CA 1
ATOM 758 C C . GLU A 1 91 ? 16.228 0.786 -21.990 1.00 75.06 91 GLU A C 1
ATOM 760 O O . GLU A 1 91 ? 16.752 0.050 -22.827 1.00 75.06 91 GLU A O 1
ATOM 765 N N . SER A 1 92 ? 16.572 0.729 -20.704 1.00 86.75 92 SER A N 1
ATOM 766 C CA . SER A 1 92 ? 17.462 -0.283 -20.121 1.00 86.75 92 SER A CA 1
ATOM 767 C C . SER A 1 92 ? 16.736 -1.076 -19.035 1.00 86.75 92 SER A C 1
ATOM 769 O O . SER A 1 92 ? 15.788 -0.585 -18.421 1.00 86.75 92 SER A O 1
ATOM 771 N N . PHE A 1 93 ? 17.208 -2.291 -18.735 1.00 88.56 93 PHE A N 1
ATOM 772 C CA . PHE A 1 93 ? 16.701 -3.088 -17.611 1.00 88.56 93 PHE A CA 1
ATOM 773 C C . PHE A 1 93 ? 16.713 -2.293 -16.296 1.00 88.56 93 PHE A C 1
ATOM 775 O O . PHE A 1 93 ? 15.733 -2.309 -15.553 1.00 88.56 93 PHE A O 1
ATOM 782 N N . TYR A 1 94 ? 17.794 -1.551 -16.033 1.00 90.06 94 TYR A N 1
ATOM 783 C CA . TYR A 1 94 ? 17.918 -0.722 -14.832 1.00 90.06 94 TYR A CA 1
ATOM 784 C C . TYR A 1 94 ? 16.906 0.423 -14.808 1.00 90.06 94 TYR A C 1
ATOM 786 O O . TYR A 1 94 ? 16.315 0.695 -13.763 1.00 90.06 94 TYR A O 1
ATOM 794 N N . THR A 1 95 ? 16.670 1.056 -15.957 1.00 89.81 95 THR A N 1
ATOM 795 C CA . THR A 1 95 ? 15.650 2.098 -16.109 1.00 89.81 95 THR A CA 1
ATOM 796 C C . THR A 1 95 ? 14.264 1.532 -15.826 1.00 89.81 95 THR A C 1
ATOM 798 O O . THR A 1 95 ? 13.521 2.099 -15.031 1.00 89.81 95 THR A O 1
ATOM 801 N N . ASN A 1 96 ? 13.938 0.361 -16.375 1.00 90.75 96 ASN A N 1
ATOM 802 C CA . ASN A 1 96 ? 12.649 -0.279 -16.128 1.00 90.75 96 ASN A CA 1
ATOM 803 C C . ASN A 1 96 ? 12.480 -0.689 -14.662 1.00 90.75 96 ASN A C 1
ATOM 805 O O . ASN A 1 96 ? 11.446 -0.388 -14.070 1.00 90.75 96 ASN A O 1
ATOM 809 N N . LEU A 1 97 ? 13.504 -1.262 -14.022 1.00 94.06 97 LEU A N 1
ATOM 810 C CA . LEU A 1 97 ? 13.466 -1.543 -12.584 1.00 94.06 97 LEU A CA 1
ATOM 811 C C . LEU A 1 97 ? 13.229 -0.265 -11.758 1.00 94.06 97 LEU A C 1
ATOM 813 O O . LEU A 1 97 ? 12.420 -0.274 -10.831 1.00 94.06 97 LEU A O 1
ATOM 817 N N . ARG A 1 98 ? 13.885 0.846 -12.117 1.00 93.88 98 ARG A N 1
ATOM 818 C CA . ARG A 1 98 ? 13.687 2.150 -11.469 1.00 93.88 98 ARG A CA 1
ATOM 819 C C . ARG A 1 98 ? 12.250 2.650 -11.628 1.00 93.88 98 ARG A C 1
ATOM 821 O O . ARG A 1 98 ? 11.687 3.102 -10.634 1.00 93.88 98 ARG A O 1
ATOM 828 N N . LYS A 1 99 ? 11.646 2.516 -12.817 1.00 94.75 99 LYS A N 1
ATOM 829 C CA . LYS A 1 99 ? 10.231 2.860 -13.051 1.00 94.75 99 LYS A CA 1
ATOM 830 C C . LYS A 1 99 ? 9.306 2.080 -12.113 1.00 94.75 99 LYS A C 1
ATOM 832 O O . LYS A 1 99 ? 8.495 2.688 -11.422 1.00 94.75 99 LYS A O 1
ATOM 837 N N . TYR A 1 100 ? 9.474 0.756 -12.016 1.00 95.50 100 TYR A N 1
ATOM 838 C CA . TYR A 1 100 ? 8.662 -0.082 -11.121 1.00 95.50 100 TYR A CA 1
ATOM 839 C C . TYR A 1 100 ? 8.815 0.309 -9.645 1.00 95.50 100 TYR A C 1
ATOM 841 O O . TYR A 1 100 ? 7.815 0.433 -8.941 1.00 95.50 100 TYR A O 1
ATOM 849 N N . ILE A 1 101 ? 10.045 0.536 -9.171 1.00 96.06 101 ILE A N 1
ATOM 850 C CA . ILE A 1 101 ? 10.300 0.937 -7.776 1.00 96.06 101 ILE A CA 1
ATOM 851 C C . ILE A 1 101 ? 9.702 2.318 -7.484 1.00 96.06 101 ILE A C 1
ATOM 853 O O . ILE A 1 101 ? 9.109 2.517 -6.421 1.00 96.06 101 ILE A O 1
ATOM 857 N N . LEU A 1 102 ? 9.835 3.268 -8.413 1.00 96.31 102 LEU A N 1
ATOM 858 C CA . LEU A 1 102 ? 9.283 4.609 -8.246 1.00 96.31 102 LEU A CA 1
ATOM 859 C C . LEU A 1 102 ? 7.754 4.571 -8.213 1.00 96.31 102 LEU A C 1
ATOM 861 O O . LEU A 1 102 ? 7.164 5.085 -7.267 1.00 96.31 102 LEU A O 1
ATOM 865 N N . ALA A 1 103 ? 7.124 3.894 -9.174 1.00 96.88 103 ALA A N 1
ATOM 866 C CA . ALA A 1 103 ? 5.675 3.709 -9.211 1.00 96.88 103 ALA A CA 1
ATOM 867 C C . ALA A 1 103 ? 5.153 3.035 -7.937 1.00 96.88 103 ALA A C 1
ATOM 869 O O . ALA A 1 103 ? 4.125 3.431 -7.392 1.00 96.88 103 ALA A O 1
ATOM 870 N N . PHE A 1 104 ? 5.893 2.055 -7.413 1.00 96.44 104 PHE A N 1
ATOM 871 C CA . PHE A 1 104 ? 5.534 1.378 -6.171 1.00 96.44 104 PHE A CA 1
ATOM 872 C C . PHE A 1 104 ? 5.649 2.307 -4.960 1.00 96.44 104 PHE A C 1
ATOM 874 O O . PHE A 1 104 ? 4.762 2.337 -4.113 1.00 96.44 104 PHE A O 1
ATOM 881 N N . THR A 1 105 ? 6.708 3.113 -4.897 1.00 96.06 105 THR A N 1
ATOM 882 C CA . THR A 1 105 ? 6.898 4.099 -3.825 1.00 96.06 105 THR A CA 1
ATOM 883 C C . THR A 1 105 ? 5.800 5.165 -3.850 1.00 96.06 105 THR A C 1
ATOM 885 O O . THR A 1 105 ? 5.255 5.503 -2.801 1.00 96.06 105 THR A O 1
ATOM 888 N N . LEU A 1 106 ? 5.428 5.650 -5.039 1.00 95.88 106 LEU A N 1
ATOM 889 C CA . LEU A 1 106 ? 4.319 6.591 -5.219 1.00 95.88 106 LEU A CA 1
ATOM 890 C C . LEU A 1 106 ? 2.982 5.970 -4.808 1.00 95.88 106 LEU A C 1
ATOM 892 O O . LEU A 1 106 ? 2.218 6.591 -4.070 1.00 95.88 106 LEU A O 1
ATOM 896 N N . TYR A 1 107 ? 2.734 4.718 -5.203 1.00 96.00 107 TYR A N 1
ATOM 897 C CA . TYR A 1 107 ? 1.560 3.967 -4.768 1.00 96.00 107 TYR A CA 1
ATOM 898 C C . TYR A 1 107 ? 1.480 3.865 -3.238 1.00 96.00 107 TYR A C 1
ATOM 900 O O . TYR A 1 107 ? 0.420 4.122 -2.667 1.00 96.00 107 TYR A O 1
ATOM 908 N N . LEU A 1 108 ? 2.587 3.524 -2.566 1.00 95.44 108 LEU A N 1
ATOM 909 C CA . LEU A 1 108 ? 2.634 3.423 -1.104 1.00 95.44 108 LEU A CA 1
ATOM 910 C C . LEU A 1 108 ? 2.409 4.776 -0.421 1.00 95.44 108 LEU A C 1
ATOM 912 O O . LEU A 1 108 ? 1.747 4.829 0.612 1.00 95.44 108 LEU A O 1
ATOM 916 N N . GLY A 1 109 ? 2.944 5.858 -0.990 1.00 92.94 109 GLY A N 1
ATOM 917 C CA . GLY A 1 109 ? 2.797 7.214 -0.458 1.00 92.94 109 GLY A CA 1
ATOM 918 C C . GLY A 1 109 ? 1.399 7.816 -0.626 1.00 92.94 109 GLY A C 1
ATOM 919 O O . GLY A 1 109 ? 1.132 8.884 -0.078 1.00 92.94 109 GLY A O 1
ATOM 920 N N . LYS A 1 110 ? 0.507 7.162 -1.376 1.00 90.94 110 LYS A N 1
ATOM 921 C CA . LYS A 1 110 ? -0.855 7.635 -1.625 1.00 90.94 110 LYS A CA 1
ATOM 922 C C . LYS A 1 110 ? -1.824 7.073 -0.584 1.00 90.94 110 LYS A C 1
ATOM 924 O O . LYS A 1 110 ? -1.863 5.867 -0.350 1.00 90.94 110 LYS A O 1
ATOM 929 N N . ASN A 1 111 ? -2.671 7.940 -0.026 1.00 86.94 111 ASN A N 1
ATOM 930 C CA . ASN A 1 111 ? -3.669 7.576 0.989 1.00 86.94 111 ASN A CA 1
ATOM 931 C C . ASN A 1 111 ? -3.029 6.790 2.158 1.00 86.94 111 ASN A C 1
ATOM 933 O O . ASN A 1 111 ? -1.893 7.050 2.544 1.00 86.94 111 ASN A O 1
ATOM 937 N N . ASP A 1 112 ? -3.744 5.798 2.688 1.00 90.12 112 ASP A N 1
ATOM 938 C CA . ASP A 1 112 ? -3.265 4.889 3.733 1.00 90.12 112 ASP A CA 1
ATOM 939 C C . ASP A 1 112 ? -2.634 3.604 3.155 1.00 90.12 112 ASP A C 1
ATOM 941 O O . ASP A 1 112 ? -2.525 2.590 3.851 1.00 90.12 112 ASP A O 1
ATOM 945 N N . ASN A 1 113 ? -2.242 3.599 1.873 1.00 92.75 113 ASN A N 1
ATOM 946 C CA . ASN A 1 113 ? -1.762 2.395 1.187 1.00 92.75 113 ASN A CA 1
ATOM 947 C C . ASN A 1 113 ? -0.543 1.784 1.882 1.00 92.75 113 ASN A C 1
ATOM 949 O O . ASN A 1 113 ? -0.489 0.566 2.042 1.00 92.75 113 ASN A O 1
ATOM 953 N N . LEU A 1 114 ? 0.396 2.612 2.355 1.00 94.69 114 LEU A N 1
ATOM 954 C CA . LEU A 1 114 ? 1.545 2.157 3.142 1.00 94.69 114 LEU A CA 1
ATOM 955 C C . LEU A 1 114 ? 1.120 1.345 4.371 1.00 94.69 114 LEU A C 1
ATOM 957 O O . LEU A 1 114 ? 1.704 0.302 4.665 1.00 94.69 114 LEU A O 1
ATOM 961 N N . LEU A 1 115 ? 0.099 1.818 5.083 1.00 94.44 115 LEU A N 1
ATOM 962 C CA . LEU A 1 115 ? -0.377 1.186 6.303 1.00 94.44 115 LEU A CA 1
ATOM 963 C C . LEU A 1 115 ? -1.051 -0.160 6.004 1.00 94.44 115 LEU A C 1
ATOM 965 O O . LEU A 1 115 ? -0.707 -1.167 6.627 1.00 94.44 115 LEU A O 1
ATOM 969 N N . TYR A 1 116 ? -1.944 -0.208 5.014 1.00 94.62 116 TYR A N 1
ATOM 970 C CA . TYR A 1 116 ? -2.612 -1.454 4.623 1.00 94.62 116 TYR A CA 1
ATOM 971 C C . TYR A 1 116 ? -1.630 -2.466 4.019 1.00 94.62 116 TYR A C 1
ATOM 97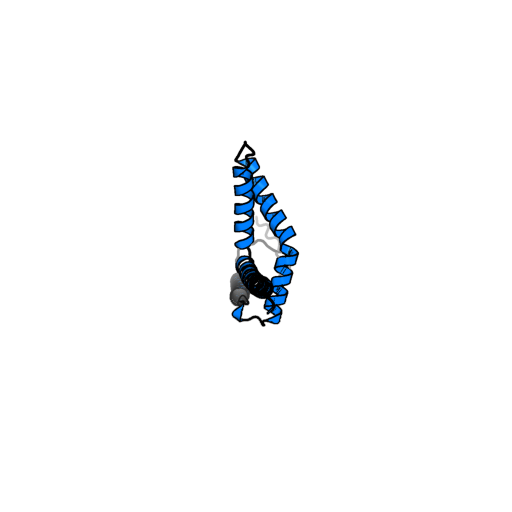3 O O . TYR A 1 116 ? -1.741 -3.667 4.270 1.00 94.62 116 TYR A O 1
ATOM 981 N N . PHE A 1 117 ? -0.607 -1.993 3.305 1.00 94.94 117 PHE A N 1
ATOM 982 C CA . PHE A 1 117 ? 0.488 -2.839 2.836 1.00 94.94 117 PHE A CA 1
ATOM 983 C C . PHE A 1 117 ? 1.323 -3.392 4.002 1.00 94.94 117 PHE A C 1
ATOM 985 O O . PHE A 1 117 ? 1.700 -4.561 3.996 1.00 94.94 117 PHE A O 1
ATOM 992 N N . GLY A 1 118 ? 1.556 -2.597 5.050 1.00 94.94 118 GLY A N 1
ATOM 993 C CA . GLY A 1 118 ? 2.190 -3.065 6.285 1.00 94.94 118 GLY A CA 1
ATOM 994 C C . GLY A 1 118 ? 1.405 -4.192 6.965 1.00 94.94 118 GLY A C 1
ATOM 995 O O . GLY A 1 118 ? 1.989 -5.210 7.338 1.00 94.94 118 GLY A O 1
ATOM 996 N N . ILE A 1 119 ? 0.079 -4.060 7.062 1.00 95.00 119 ILE A N 1
ATOM 997 C CA . ILE A 1 119 ? -0.803 -5.115 7.594 1.00 95.00 119 ILE A CA 1
ATOM 998 C C . ILE A 1 119 ? -0.697 -6.387 6.746 1.00 95.00 119 ILE A C 1
ATOM 1000 O O . ILE A 1 119 ? -0.549 -7.481 7.294 1.00 95.00 119 ILE A O 1
ATOM 1004 N N . LEU A 1 120 ? -0.705 -6.254 5.416 1.00 94.88 120 LEU A N 1
ATOM 1005 C CA . LEU A 1 120 ? -0.517 -7.382 4.5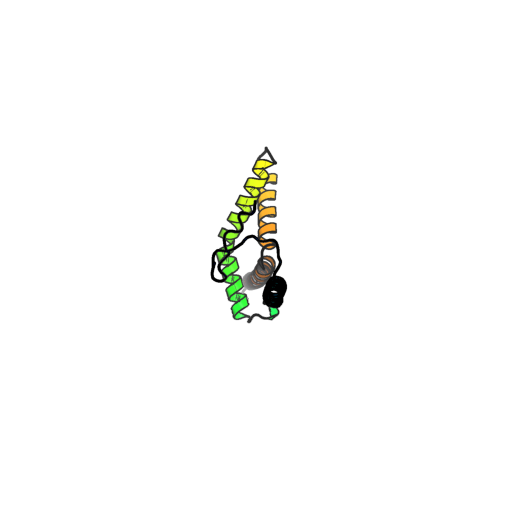05 1.00 94.88 120 LEU A CA 1
ATOM 1006 C C . LEU A 1 120 ? 0.812 -8.110 4.762 1.00 94.88 120 LEU A C 1
ATOM 1008 O O . LEU A 1 120 ? 0.826 -9.337 4.848 1.00 94.88 120 LEU A O 1
ATOM 1012 N N . LEU A 1 121 ? 1.918 -7.381 4.930 1.00 95.81 121 LEU A N 1
ATOM 1013 C CA . LEU A 1 121 ? 3.227 -7.981 5.218 1.00 95.81 121 LEU A CA 1
ATOM 1014 C C . LEU A 1 121 ? 3.236 -8.754 6.542 1.00 95.81 121 LEU A C 1
ATOM 1016 O O . LEU A 1 121 ? 3.823 -9.835 6.615 1.00 95.81 121 LEU A O 1
ATOM 1020 N N . VAL A 1 122 ? 2.554 -8.248 7.574 1.00 96.19 122 VAL A N 1
ATOM 1021 C CA . VAL A 1 122 ? 2.389 -8.968 8.847 1.00 96.19 122 VAL A CA 1
ATOM 1022 C C . VAL A 1 122 ? 1.604 -10.264 8.638 1.00 96.19 122 VAL A C 1
ATOM 1024 O O . VAL A 1 122 ? 2.027 -11.313 9.120 1.00 96.19 122 VAL A O 1
ATOM 1027 N N . MET A 1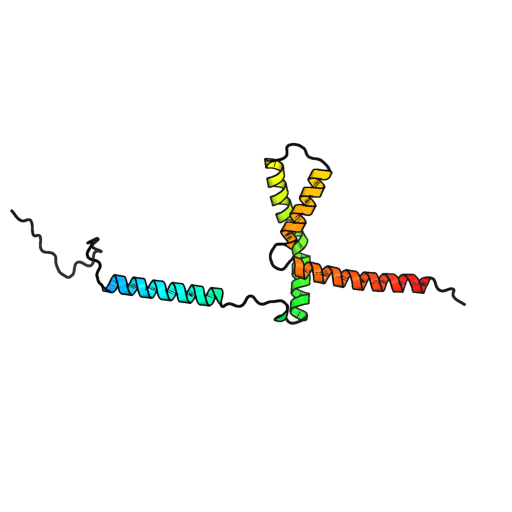 123 ? 0.513 -10.230 7.868 1.00 93.56 123 MET A N 1
ATOM 1028 C CA . MET A 1 123 ? -0.275 -11.430 7.556 1.00 93.56 123 MET A CA 1
ATOM 1029 C C . MET A 1 123 ? 0.545 -12.464 6.775 1.00 93.56 123 MET A C 1
ATOM 1031 O O . MET A 1 123 ? 0.528 -13.646 7.117 1.00 93.56 123 MET A O 1
ATOM 1035 N N . ILE A 1 124 ? 1.326 -12.029 5.782 1.00 94.94 124 ILE A N 1
ATOM 1036 C CA . ILE A 1 124 ? 2.242 -12.905 5.034 1.00 94.94 124 ILE A CA 1
ATOM 1037 C C . ILE A 1 124 ? 3.288 -13.518 5.971 1.00 94.94 124 ILE A C 1
ATOM 1039 O O . ILE A 1 124 ? 3.543 -14.716 5.890 1.00 94.94 124 ILE A O 1
ATOM 1043 N N . SER 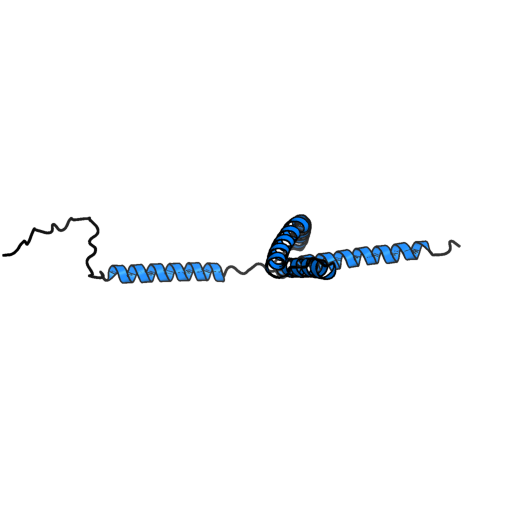A 1 125 ? 3.857 -12.735 6.891 1.00 96.44 125 SER A N 1
ATOM 1044 C CA . SER A 1 125 ? 4.821 -13.228 7.884 1.00 96.44 125 SER A CA 1
ATOM 1045 C C . SER A 1 125 ? 4.231 -14.342 8.757 1.00 96.44 125 SER A C 1
ATOM 1047 O O . SER A 1 125 ? 4.860 -15.383 8.945 1.00 96.44 125 SER A O 1
ATOM 1049 N N . ILE A 1 126 ? 2.984 -14.177 9.212 1.00 94.81 126 ILE A N 1
ATOM 1050 C CA . ILE A 1 126 ? 2.263 -15.201 9.983 1.00 94.81 126 ILE A CA 1
ATOM 1051 C C . ILE A 1 126 ? 2.063 -16.478 9.150 1.00 94.81 126 ILE A C 1
ATOM 1053 O O . ILE A 1 126 ? 2.304 -17.580 9.642 1.00 94.81 126 ILE A O 1
ATOM 1057 N N . ILE A 1 127 ? 1.668 -16.352 7.879 1.00 94.12 127 ILE A N 1
ATOM 1058 C CA . ILE A 1 127 ? 1.481 -17.503 6.977 1.00 94.12 127 ILE A CA 1
ATOM 1059 C C . ILE A 1 127 ? 2.808 -18.241 6.749 1.00 94.12 127 ILE A C 1
ATOM 1061 O O . ILE A 1 127 ? 2.866 -19.466 6.866 1.00 94.12 127 ILE A O 1
ATOM 1065 N N . LEU A 1 128 ? 3.888 -17.505 6.470 1.00 93.31 128 LEU A N 1
ATOM 1066 C CA . LEU A 1 128 ? 5.222 -18.078 6.273 1.00 93.31 128 LEU A CA 1
ATOM 1067 C C . LEU A 1 128 ? 5.732 -18.787 7.531 1.00 93.31 128 LEU A C 1
ATOM 1069 O O . LEU A 1 128 ? 6.338 -19.852 7.426 1.00 93.31 128 LEU A O 1
ATOM 1073 N N . TYR A 1 129 ? 5.452 -18.238 8.714 1.00 94.00 129 TYR A N 1
ATOM 1074 C CA . TYR A 1 129 ? 5.773 -18.877 9.987 1.00 94.00 129 TYR A CA 1
ATOM 1075 C C . TYR A 1 129 ? 5.068 -20.233 10.142 1.00 94.00 129 TYR A C 1
ATOM 1077 O O . TYR A 1 129 ? 5.715 -21.227 10.479 1.00 94.00 129 TYR A O 1
ATOM 1085 N N . PHE A 1 130 ? 3.771 -20.314 9.823 1.00 93.69 130 PHE A N 1
ATOM 1086 C CA . PHE A 1 130 ? 3.046 -21.587 9.852 1.00 93.69 130 PHE A CA 1
ATOM 1087 C C . PHE A 1 130 ? 3.609 -22.607 8.858 1.00 93.69 130 PHE A C 1
ATOM 1089 O O . PHE A 1 130 ? 3.787 -23.772 9.217 1.00 93.69 130 PHE A O 1
ATOM 1096 N N . PHE A 1 131 ? 3.941 -22.184 7.636 1.00 91.25 131 PHE A N 1
ATOM 1097 C CA . PHE A 1 131 ? 4.580 -23.065 6.653 1.00 91.25 131 PHE A CA 1
ATOM 1098 C C . PHE A 1 131 ? 5.947 -23.566 7.115 1.00 91.25 131 PHE A C 1
ATOM 1100 O O . PHE A 1 131 ? 6.259 -24.743 6.930 1.00 91.25 131 PHE A O 1
ATOM 1107 N N . ASN A 1 132 ? 6.739 -22.714 7.762 1.00 90.19 132 ASN A N 1
ATOM 1108 C CA . ASN A 1 132 ? 8.045 -23.094 8.288 1.00 90.19 132 ASN A CA 1
ATOM 1109 C C . ASN A 1 132 ? 7.940 -24.196 9.359 1.00 90.19 132 ASN A C 1
ATOM 1111 O O . ASN A 1 132 ? 8.658 -25.197 9.291 1.00 90.19 132 ASN A O 1
ATOM 1115 N N . ILE A 1 133 ? 6.998 -24.064 10.299 1.00 86.31 133 ILE A N 1
ATOM 1116 C CA . ILE A 1 133 ? 6.754 -25.088 11.328 1.00 86.31 133 ILE A CA 1
ATOM 1117 C C . ILE A 1 133 ? 6.215 -26.374 10.705 1.00 86.31 133 ILE A C 1
ATOM 1119 O O . ILE A 1 133 ? 6.715 -27.458 11.010 1.00 86.31 133 ILE A O 1
ATOM 1123 N N . SER A 1 134 ? 5.218 -26.268 9.822 1.00 81.31 134 SER A N 1
ATOM 1124 C CA . SER A 1 134 ? 4.615 -27.438 9.175 1.00 81.31 134 SER A CA 1
ATOM 1125 C C . SER A 1 134 ? 5.660 -28.252 8.412 1.00 81.31 134 SER A C 1
ATOM 1127 O O . SER A 1 134 ? 5.716 -29.466 8.562 1.00 81.31 134 SER A O 1
ATOM 1129 N N . SER A 1 135 ? 6.541 -27.583 7.664 1.00 76.69 135 SER A N 1
ATOM 1130 C CA . SER A 1 135 ? 7.613 -28.242 6.913 1.00 76.69 135 SER A CA 1
ATOM 1131 C C . SER A 1 135 ? 8.669 -28.910 7.802 1.00 76.69 135 SER A C 1
ATOM 1133 O O . SER A 1 135 ? 9.361 -29.812 7.334 1.00 76.69 135 SER A O 1
ATOM 1135 N N . THR A 1 136 ? 8.836 -28.459 9.048 1.00 71.69 136 THR A N 1
ATOM 1136 C CA . THR A 1 136 ? 9.832 -29.007 9.982 1.00 71.69 136 THR A CA 1
ATOM 1137 C C . THR A 1 136 ? 9.322 -30.284 10.656 1.00 71.69 136 THR A C 1
ATOM 1139 O O . THR A 1 136 ? 10.081 -31.235 10.832 1.00 71.69 136 THR A O 1
ATOM 1142 N N . ASN A 1 137 ? 8.027 -30.353 10.983 1.00 63.75 137 ASN A N 1
ATOM 1143 C CA . ASN A 1 137 ? 7.428 -31.533 11.620 1.00 63.75 137 ASN A CA 1
ATOM 1144 C C . ASN A 1 137 ? 7.363 -32.764 10.700 1.00 63.75 137 ASN A C 1
ATOM 1146 O O . ASN A 1 137 ? 7.400 -33.888 11.197 1.00 63.75 137 ASN A O 1
ATOM 1150 N N . ASP A 1 138 ? 7.341 -32.572 9.379 1.00 60.97 138 ASP A N 1
ATOM 1151 C CA . ASP A 1 138 ? 7.399 -33.672 8.404 1.00 60.97 138 ASP A CA 1
ATOM 1152 C C . ASP A 1 138 ? 8.787 -34.344 8.315 1.00 60.97 138 ASP A C 1
ATOM 1154 O O . ASP A 1 138 ? 8.927 -35.386 7.677 1.00 60.97 138 ASP A O 1
ATOM 1158 N N . GLN A 1 139 ? 9.818 -33.789 8.971 1.00 60.53 139 GLN A N 1
ATOM 1159 C CA . GLN A 1 139 ? 11.192 -34.319 8.969 1.00 60.53 139 GLN A CA 1
ATOM 1160 C C . GLN A 1 139 ? 11.558 -35.116 10.234 1.00 60.53 139 GLN A C 1
ATOM 1162 O O . GLN A 1 139 ? 12.702 -35.555 10.373 1.00 60.53 139 GLN A O 1
ATOM 1167 N N . LEU A 1 140 ? 10.619 -35.331 11.164 1.00 63.12 140 LEU A N 1
ATOM 1168 C CA . LEU A 1 140 ? 10.867 -36.182 12.330 1.00 63.12 140 LEU A CA 1
ATOM 1169 C C . LEU A 1 140 ? 10.923 -37.661 11.904 1.00 63.12 140 LEU A C 1
ATOM 1171 O O . LEU A 1 140 ? 9.994 -38.138 11.243 1.00 63.12 140 LEU A O 1
ATOM 1175 N N . PRO A 1 141 ? 11.973 -38.420 12.278 1.00 59.22 141 PRO A N 1
ATOM 1176 C CA . PRO A 1 141 ? 12.012 -39.848 12.010 1.00 59.22 141 PRO A CA 1
ATOM 1177 C C . PRO A 1 141 ? 10.834 -40.510 12.728 1.00 59.22 141 PRO A C 1
ATOM 1179 O O . PRO A 1 141 ? 10.684 -40.394 13.945 1.00 59.22 141 PRO A O 1
ATOM 1182 N N . ARG A 1 142 ? 9.981 -41.189 11.954 1.00 59.12 142 ARG A N 1
ATOM 1183 C CA . ARG A 1 142 ? 8.965 -42.089 12.499 1.00 59.12 142 ARG A CA 1
ATOM 1184 C C . ARG A 1 142 ? 9.697 -43.249 13.176 1.00 59.12 142 ARG A C 1
ATOM 1186 O O . ARG A 1 142 ? 10.172 -44.143 12.479 1.00 59.12 142 ARG A O 1
ATOM 1193 N N . ASN A 1 143 ? 9.821 -43.181 14.498 1.00 53.38 143 ASN A N 1
ATOM 1194 C CA . ASN A 1 143 ? 10.138 -44.336 15.337 1.00 53.38 143 ASN A CA 1
ATOM 1195 C C . ASN A 1 143 ? 8.877 -45.167 15.566 1.00 53.38 143 ASN A C 1
ATOM 1197 O O . ASN A 1 143 ? 7.811 -44.551 15.800 1.00 53.38 143 ASN A O 1
#

Foldseek 3Di:
DDPPDDDDPPPPPDDPDPDPDVVNVVVVVVVVVVVVVVVVVVVPPPDQDPVNDDPVVLVVVLVVLVVCVVVQLVVLLVVLVVVCVVPPPDDDPVSSVVSSVRSVVVSCVPDVNVVSVVVVVVVVVVVVVVVVVVVVVVPDDDD